Protein AF-X1W037-F1 (afdb_monomer)

Mean predicted aligned error: 3.72 Å

InterPro domains:
  IPR011051 RmlC-like cupin domain superfamily [SSF51182] (11-58)
  IPR014710 RmlC-like jelly roll fold [G3DSA:2.60.120.10] (1-60)

Radius of gyration: 12.69 Å; Cα contacts (8 Å, |Δi|>4): 49; chains: 1; bounding box: 29×22×37 Å

Solvent-accessible surface area (backbone atoms only — not comparable to full-atom values): 4414 Å² total; per-residue (Å²): 135,92,84,78,62,66,87,82,44,60,31,73,69,65,87,30,43,54,22,62,66,43,81,55,101,87,51,74,42,67,50,75,41,76,56,94,95,56,77,84,74,93,81,87,73,96,80,79,87,86,86,87,81,86,87,74,87,75,89,130

Organism: NCBI:txid412755

Structure (mmCIF, N/CA/C/O backbone):
data_AF-X1W037-F1
#
_entry.id   AF-X1W037-F1
#
loop_
_atom_site.group_PDB
_atom_site.id
_atom_site.type_symbol
_atom_site.label_atom_id
_atom_site.label_alt_id
_atom_site.label_comp_id
_atom_site.label_asym_id
_atom_site.label_entity_id
_atom_site.label_seq_id
_atom_site.pdbx_PDB_ins_code
_atom_site.Cartn_x
_atom_site.Cartn_y
_atom_site.Cartn_z
_atom_site.occupancy
_atom_site.B_iso_or_equiv
_atom_site.auth_seq_id
_atom_site.auth_comp_id
_atom_site.auth_asym_id
_atom_site.auth_atom_id
_atom_site.pdbx_PDB_model_num
ATOM 1 N N . MET A 1 1 ? -5.743 1.060 -22.510 1.00 74.38 1 MET A N 1
ATOM 2 C CA . MET A 1 1 ? -5.948 1.410 -21.086 1.00 74.38 1 MET A CA 1
ATOM 3 C C . MET A 1 1 ? -6.020 0.114 -20.302 1.00 74.38 1 MET A C 1
ATOM 5 O O . MET A 1 1 ? -6.888 -0.694 -20.605 1.00 74.38 1 MET A O 1
ATOM 9 N N . TYR A 1 2 ? -5.101 -0.111 -19.365 1.00 82.38 2 TYR A N 1
ATOM 10 C CA . TYR A 1 2 ? -5.190 -1.250 -18.452 1.00 82.38 2 TYR A CA 1
ATOM 11 C C . TYR A 1 2 ? -6.201 -0.909 -17.350 1.00 82.38 2 TYR A C 1
ATOM 13 O O . TYR A 1 2 ? -6.159 0.195 -16.809 1.00 82.38 2 TYR A O 1
ATOM 21 N N . ARG A 1 3 ? -7.143 -1.811 -17.073 1.00 89.31 3 ARG A N 1
ATOM 22 C CA . ARG A 1 3 ? -8.159 -1.642 -16.028 1.00 89.31 3 ARG A CA 1
ATOM 23 C C . ARG A 1 3 ? -7.986 -2.756 -15.012 1.00 89.31 3 ARG A C 1
ATOM 25 O O . ARG A 1 3 ? -7.898 -3.915 -15.396 1.00 89.31 3 ARG A O 1
ATOM 32 N N . VAL A 1 4 ? -7.959 -2.383 -13.741 1.00 91.62 4 VAL A N 1
ATOM 33 C CA . VAL A 1 4 ? -7.857 -3.301 -12.609 1.00 91.62 4 VAL A CA 1
ATOM 34 C C . VAL A 1 4 ? -8.852 -2.871 -11.543 1.00 91.62 4 VAL A C 1
ATOM 36 O O . VAL A 1 4 ? -9.092 -1.676 -11.359 1.00 91.62 4 VAL A O 1
ATOM 39 N N . ASN A 1 5 ? -9.445 -3.844 -10.862 1.00 94.00 5 ASN A N 1
ATOM 40 C CA . ASN A 1 5 ? -10.268 -3.617 -9.687 1.00 94.00 5 ASN A CA 1
ATOM 41 C C . ASN A 1 5 ? -9.438 -3.951 -8.447 1.00 94.00 5 ASN A C 1
ATOM 43 O O . ASN A 1 5 ? -9.015 -5.090 -8.274 1.00 94.00 5 ASN A O 1
ATOM 47 N N . GLU A 1 6 ? -9.211 -2.972 -7.571 1.00 93.94 6 GLU A N 1
ATOM 48 C CA . GLU A 1 6 ? -8.378 -3.167 -6.376 1.00 93.94 6 GLU A CA 1
ATOM 49 C C . GLU A 1 6 ? -8.891 -4.288 -5.462 1.00 93.94 6 GLU A C 1
ATOM 51 O O . GLU A 1 6 ? -8.096 -4.949 -4.798 1.00 93.94 6 GLU A O 1
ATOM 56 N N . LYS A 1 7 ? -10.205 -4.559 -5.487 1.00 94.31 7 LYS A N 1
ATOM 57 C CA . LYS A 1 7 ? -10.845 -5.607 -4.680 1.00 94.31 7 LYS A CA 1
ATOM 58 C C . LYS A 1 7 ? -10.435 -7.022 -5.085 1.00 94.31 7 LYS A C 1
ATOM 60 O O . LYS A 1 7 ? -10.615 -7.952 -4.306 1.00 94.31 7 LYS A O 1
ATOM 65 N N . GLU A 1 8 ? -9.908 -7.190 -6.293 1.00 95.62 8 GLU A N 1
ATOM 66 C CA . GLU A 1 8 ? -9.396 -8.468 -6.799 1.00 95.62 8 GLU A CA 1
ATOM 67 C C . GLU A 1 8 ? -7.916 -8.674 -6.427 1.00 95.62 8 GLU A C 1
ATOM 69 O O . GLU A 1 8 ? -7.370 -9.766 -6.592 1.00 95.62 8 GLU A O 1
ATOM 74 N N . CYS A 1 9 ? -7.262 -7.642 -5.882 1.00 95.62 9 CYS A N 1
ATOM 75 C CA . CYS A 1 9 ? -5.884 -7.680 -5.413 1.00 95.6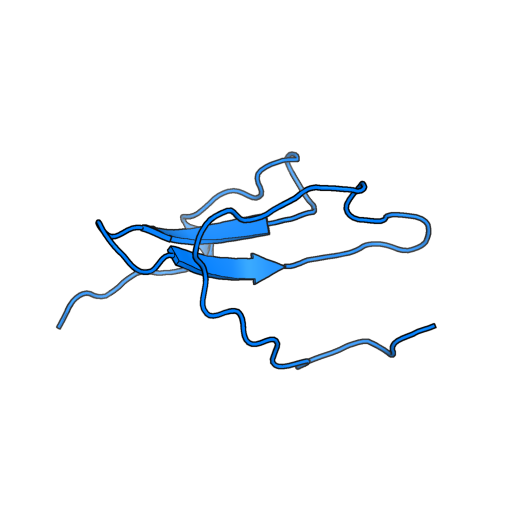2 9 CYS A CA 1
ATOM 76 C C . CYS A 1 9 ? -5.831 -7.934 -3.900 1.00 95.62 9 CYS A C 1
ATOM 78 O O . CYS A 1 9 ? -6.692 -7.501 -3.133 1.00 95.62 9 CYS A O 1
ATOM 80 N N . LYS A 1 10 ? -4.778 -8.617 -3.446 1.00 97.31 10 LYS A N 1
ATOM 81 C CA . LYS A 1 10 ? -4.580 -8.932 -2.026 1.00 97.31 10 LYS A CA 1
ATOM 82 C C . LYS A 1 10 ? -3.576 -7.982 -1.393 1.00 97.31 10 LYS A C 1
ATOM 84 O O . LYS A 1 10 ? -2.612 -7.563 -2.033 1.00 97.31 10 LYS A O 1
ATOM 89 N N . PHE A 1 11 ? -3.796 -7.679 -0.121 1.00 97.44 11 PHE A N 1
ATOM 90 C CA . PHE A 1 11 ? -2.768 -7.058 0.697 1.00 97.44 11 PHE A CA 1
ATOM 91 C C . PHE A 1 11 ? -1.631 -8.054 0.948 1.00 97.44 11 PHE A C 1
ATOM 93 O O . PHE A 1 11 ? -1.872 -9.248 1.141 1.00 97.44 11 PHE A O 1
ATOM 100 N N . ARG A 1 12 ? -0.390 -7.561 0.930 1.00 95.00 12 ARG A N 1
ATOM 101 C CA . ARG A 1 12 ? 0.820 -8.377 1.091 1.00 95.00 12 ARG A CA 1
ATOM 102 C C . ARG A 1 12 ? 0.855 -9.097 2.437 1.00 95.00 12 ARG A C 1
ATOM 104 O O . ARG A 1 12 ? 1.224 -10.264 2.477 1.00 95.00 12 ARG A O 1
ATOM 111 N N . GLU A 1 13 ? 0.385 -8.440 3.494 1.00 94.94 13 GLU A N 1
ATOM 112 C CA . GLU A 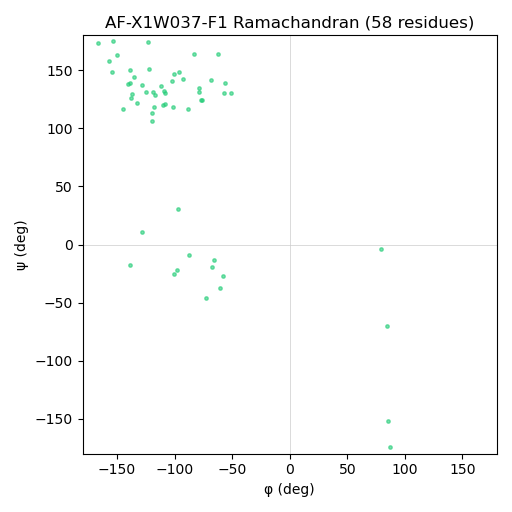1 13 ? 0.335 -8.993 4.852 1.00 94.94 13 GLU A CA 1
ATOM 113 C C . GLU A 1 13 ? -1.055 -9.575 5.182 1.00 94.94 13 GLU A C 1
ATOM 115 O O . GLU A 1 13 ? -1.524 -9.544 6.320 1.00 94.94 13 GLU A O 1
ATOM 120 N N . GLY A 1 14 ? -1.761 -10.075 4.161 1.00 95.25 14 GLY A N 1
ATOM 121 C CA . GLY A 1 14 ? -3.098 -10.658 4.275 1.00 95.25 14 GLY A CA 1
ATOM 122 C C . GLY A 1 14 ? -4.202 -9.606 4.235 1.00 95.25 14 GL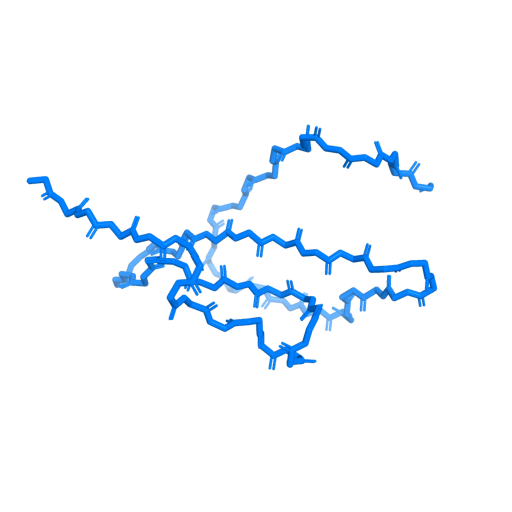Y A C 1
ATOM 123 O O . GLY A 1 14 ? -4.931 -9.518 3.247 1.00 95.25 14 GLY A O 1
ATOM 124 N N . ASP A 1 15 ? -4.313 -8.797 5.287 1.00 96.12 15 ASP A N 1
ATOM 125 C CA . ASP A 1 15 ? -5.380 -7.798 5.438 1.00 96.12 15 ASP A CA 1
ATOM 126 C C . ASP A 1 15 ? -4.881 -6.375 5.759 1.00 96.12 15 ASP A C 1
ATOM 128 O O . ASP A 1 15 ? -5.676 -5.492 6.088 1.00 96.12 15 ASP A O 1
ATOM 132 N N . TRP A 1 16 ? -3.569 -6.149 5.643 1.00 96.25 16 TRP A N 1
ATOM 133 C CA . TRP A 1 16 ? -2.911 -4.855 5.825 1.00 96.25 16 TRP A CA 1
ATOM 134 C C . TRP A 1 16 ? -1.599 -4.760 5.022 1.00 96.25 16 TRP A C 1
ATOM 136 O O . TRP A 1 16 ? -1.157 -5.716 4.382 1.00 96.25 16 TRP A O 1
ATOM 146 N N . GLY A 1 17 ? -0.967 -3.591 5.040 1.00 95.94 17 GLY A N 1
ATOM 147 C CA . GLY A 1 17 ? 0.274 -3.312 4.324 1.00 95.94 17 GLY A CA 1
ATOM 148 C C . GLY A 1 17 ? 0.028 -2.880 2.878 1.00 95.94 17 GLY A C 1
ATOM 149 O O . GLY A 1 17 ? -1.004 -2.287 2.556 1.00 95.94 17 GLY A O 1
ATOM 150 N N . ALA A 1 18 ? 0.994 -3.150 1.999 1.00 95.62 18 ALA A N 1
ATOM 151 C CA . ALA A 1 18 ? 0.912 -2.785 0.588 1.00 95.62 18 ALA A CA 1
ATOM 152 C C . ALA A 1 18 ? 0.033 -3.767 -0.205 1.00 95.62 18 ALA A C 1
ATOM 154 O O . ALA A 1 18 ? 0.186 -4.984 -0.106 1.00 95.62 18 ALA A O 1
ATOM 155 N N . LYS A 1 19 ? -0.852 -3.236 -1.045 1.00 97.00 19 LYS A N 1
ATOM 156 C CA . LYS A 1 19 ? -1.624 -3.960 -2.057 1.00 97.00 19 LYS A CA 1
ATOM 157 C C . LYS A 1 19 ? -1.277 -3.393 -3.421 1.00 97.00 19 LYS A C 1
ATOM 159 O O . LYS A 1 19 ? -1.696 -2.289 -3.762 1.00 97.00 19 LYS A O 1
ATOM 164 N N . TYR A 1 20 ? -0.508 -4.148 -4.194 1.00 95.38 20 TYR A N 1
ATOM 165 C CA . TYR A 1 20 ? -0.149 -3.767 -5.555 1.00 95.38 20 TYR A CA 1
ATOM 166 C C . TYR A 1 20 ? -1.327 -4.031 -6.492 1.00 95.38 20 TYR A C 1
ATOM 168 O O . TYR A 1 20 ? -1.817 -5.156 -6.569 1.00 95.38 20 TYR A O 1
ATOM 176 N N . ILE A 1 21 ? -1.762 -2.993 -7.201 1.00 95.31 21 ILE A N 1
ATOM 177 C CA . ILE A 1 21 ? -2.796 -3.077 -8.240 1.00 95.31 21 ILE A CA 1
ATOM 178 C C . ILE A 1 21 ? -2.178 -3.089 -9.640 1.00 95.31 21 ILE A C 1
ATOM 180 O O . ILE A 1 21 ? -2.769 -3.634 -10.566 1.00 95.31 21 ILE A O 1
ATOM 184 N N . LEU A 1 22 ? -0.972 -2.533 -9.792 1.00 92.75 22 LEU A N 1
ATOM 185 C CA . LEU A 1 22 ? -0.175 -2.579 -11.015 1.00 92.75 22 LEU A CA 1
ATOM 186 C C . LEU A 1 22 ? 1.288 -2.785 -10.651 1.00 92.75 22 LEU A C 1
ATOM 188 O O . LEU A 1 22 ? 1.785 -2.144 -9.727 1.00 92.75 22 LEU A O 1
ATOM 192 N N . ARG A 1 23 ? 1.976 -3.648 -11.400 1.00 89.94 23 ARG A N 1
ATOM 193 C CA . ARG A 1 23 ? 3.427 -3.813 -11.302 1.00 89.94 23 ARG A CA 1
ATOM 194 C C . ARG A 1 23 ? 4.030 -3.796 -12.689 1.00 89.94 23 ARG A C 1
ATOM 196 O O . ARG A 1 23 ? 3.637 -4.583 -13.552 1.00 89.94 23 ARG A O 1
ATOM 203 N N . GLY A 1 24 ? 4.934 -2.860 -12.907 1.00 87.44 24 GLY A N 1
ATOM 204 C CA . GLY A 1 24 ? 5.627 -2.661 -14.166 1.00 87.44 24 GLY A CA 1
ATOM 205 C C . GLY A 1 24 ? 7.138 -2.732 -13.977 1.00 87.44 24 GLY A C 1
ATOM 206 O O . GLY A 1 24 ? 7.632 -2.769 -12.857 1.00 87.44 24 GLY A O 1
ATOM 207 N N . P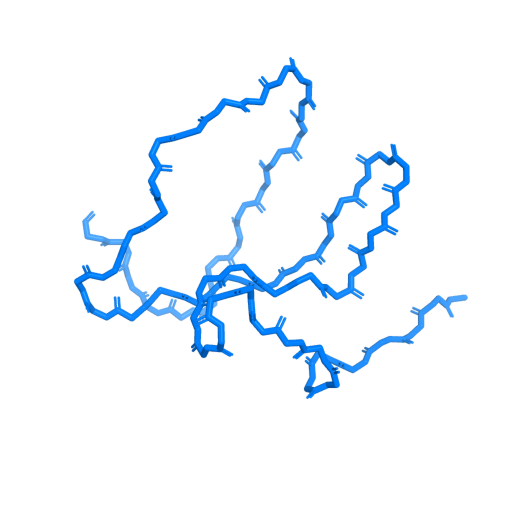RO A 1 25 ? 7.907 -2.685 -15.072 1.00 85.69 25 PRO A N 1
ATOM 208 C CA . PRO A 1 25 ? 9.368 -2.759 -15.017 1.00 85.69 25 PRO A CA 1
ATOM 209 C C . PRO A 1 25 ? 10.029 -1.560 -14.318 1.00 85.69 25 PRO A C 1
ATOM 211 O O . PRO A 1 25 ? 11.225 -1.600 -14.060 1.00 85.69 25 PRO A O 1
ATOM 214 N N . ARG A 1 26 ? 9.281 -0.474 -14.077 1.00 85.38 26 ARG A N 1
ATOM 215 C CA . ARG A 1 26 ? 9.783 0.770 -13.468 1.00 85.38 26 ARG A CA 1
ATOM 216 C C . ARG A 1 26 ? 8.844 1.404 -12.444 1.00 85.38 26 ARG A C 1
ATOM 218 O O . ARG A 1 26 ? 9.272 2.286 -11.719 1.00 85.38 26 ARG A O 1
ATOM 225 N N . ILE A 1 27 ? 7.565 1.025 -12.435 1.00 87.25 27 ILE A N 1
ATOM 226 C CA . ILE A 1 27 ? 6.546 1.650 -11.589 1.00 87.25 27 ILE A CA 1
ATOM 227 C C . ILE A 1 27 ? 5.667 0.551 -11.018 1.00 87.25 27 ILE A C 1
ATOM 229 O O . ILE A 1 27 ? 5.076 -0.232 -11.767 1.00 87.25 27 ILE A O 1
ATOM 233 N N . ASP A 1 28 ? 5.551 0.564 -9.699 1.00 91.69 28 ASP A N 1
ATOM 234 C CA . ASP A 1 28 ? 4.521 -0.148 -8.964 1.00 91.69 28 ASP A CA 1
ATOM 235 C C . ASP A 1 28 ? 3.452 0.860 -8.532 1.00 91.69 28 ASP A C 1
ATOM 237 O O . ASP A 1 28 ? 3.751 1.988 -8.142 1.00 91.69 28 ASP A O 1
ATOM 241 N N . TRP A 1 29 ? 2.188 0.456 -8.609 1.00 93.69 29 TRP A N 1
ATOM 242 C CA . TRP A 1 29 ? 1.065 1.264 -8.150 1.00 93.69 29 TRP A CA 1
ATOM 243 C C . TRP A 1 29 ? 0.197 0.438 -7.217 1.00 93.69 29 TRP A C 1
ATOM 245 O O . TRP A 1 29 ? -0.061 -0.745 -7.469 1.00 93.69 29 TRP A O 1
ATOM 255 N N . GLY A 1 30 ? -0.239 1.041 -6.117 1.00 95.06 30 GLY A N 1
ATOM 256 C CA . GLY A 1 30 ? -0.859 0.297 -5.035 1.00 95.06 30 GLY A CA 1
ATOM 257 C C . GLY A 1 30 ? -1.571 1.159 -4.012 1.00 95.06 30 GLY A C 1
ATOM 258 O O . GLY A 1 30 ? -1.512 2.385 -4.036 1.00 95.06 30 GLY A O 1
ATOM 259 N N . ILE A 1 31 ? -2.244 0.466 -3.102 1.00 95.75 31 ILE A N 1
ATOM 260 C CA . ILE A 1 31 ? -2.890 1.030 -1.920 1.00 95.75 31 ILE A CA 1
ATOM 261 C C . ILE A 1 31 ? -2.122 0.526 -0.706 1.00 95.75 31 ILE A C 1
ATOM 263 O O . ILE A 1 31 ? -1.805 -0.661 -0.625 1.00 95.75 31 ILE A O 1
ATOM 267 N N . ILE A 1 32 ? -1.862 1.405 0.254 1.00 95.12 32 ILE A N 1
ATOM 268 C CA . ILE A 1 32 ? -1.307 1.022 1.551 1.00 95.12 32 ILE A CA 1
ATOM 269 C C . ILE A 1 32 ? -2.398 1.173 2.605 1.00 95.12 32 ILE A C 1
ATOM 271 O O . ILE A 1 32 ? -3.052 2.212 2.681 1.00 95.12 32 ILE A O 1
ATOM 275 N N . LEU A 1 33 ? -2.586 0.129 3.413 1.00 95.50 33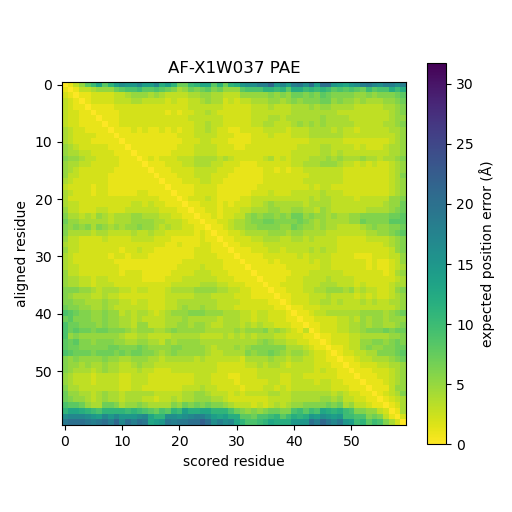 LEU A N 1
ATOM 276 C CA . LEU A 1 33 ? -3.445 0.151 4.593 1.00 95.50 33 LEU A CA 1
ATOM 277 C C . LEU A 1 33 ? -2.597 -0.113 5.836 1.00 95.50 33 LEU A C 1
ATOM 279 O O . LEU A 1 33 ? -2.032 -1.194 5.982 1.00 95.50 33 LEU A O 1
ATOM 283 N N . LEU A 1 34 ? -2.548 0.854 6.747 1.00 94.38 34 LEU A N 1
ATOM 284 C CA . LEU A 1 34 ? -1.944 0.688 8.066 1.00 94.38 34 LEU A CA 1
ATOM 285 C C . LEU A 1 34 ? -3.061 0.687 9.105 1.00 94.38 34 LEU A C 1
ATOM 287 O O . LEU A 1 34 ? -3.818 1.655 9.200 1.00 94.38 34 LEU A O 1
ATOM 291 N N . LYS A 1 35 ? -3.194 -0.403 9.864 1.00 93.75 35 LYS A N 1
ATOM 292 C CA . LYS A 1 35 ? -4.098 -0.440 11.020 1.00 93.75 35 LYS A CA 1
ATOM 293 C C . LYS A 1 35 ? -3.405 0.177 12.241 1.00 93.75 35 LYS A C 1
ATOM 295 O O . LYS A 1 35 ? -2.177 0.291 12.251 1.00 93.75 35 LYS A O 1
ATOM 300 N N . PRO A 1 36 ? -4.153 0.543 13.298 1.00 92.19 36 PRO A N 1
ATOM 301 C CA . PRO A 1 36 ? -3.554 1.042 14.531 1.00 92.19 36 PRO A CA 1
ATOM 302 C C . PRO A 1 36 ? -2.445 0.119 15.058 1.00 92.19 36 PRO A C 1
ATOM 304 O O . PRO A 1 36 ? -2.631 -1.093 15.151 1.00 92.19 36 PRO A O 1
ATOM 307 N N . GLY A 1 37 ? -1.288 0.701 15.383 1.00 91.38 37 GLY A N 1
ATOM 308 C CA . GLY A 1 37 ? -0.113 -0.024 15.883 1.00 91.38 37 GLY A CA 1
ATOM 309 C C . GLY A 1 37 ? 0.724 -0.743 14.818 1.00 91.38 37 GLY A C 1
ATOM 310 O O . GLY A 1 37 ? 1.767 -1.297 15.158 1.00 91.38 37 GLY A O 1
ATOM 311 N N . GLN A 1 38 ? 0.315 -0.735 13.546 1.00 92.94 38 GLN A N 1
ATOM 312 C CA . GLN A 1 38 ? 1.102 -1.303 12.452 1.00 92.94 38 GLN A CA 1
ATOM 313 C C . GLN A 1 38 ? 1.983 -0.245 11.795 1.00 92.94 38 GLN A C 1
ATOM 315 O O . GLN A 1 38 ? 1.572 0.897 11.593 1.00 92.94 38 GLN A O 1
ATOM 320 N N . ALA A 1 39 ? 3.184 -0.658 11.405 1.00 91.81 39 ALA A N 1
ATOM 321 C CA . ALA A 1 39 ? 4.129 0.166 10.674 1.00 91.81 39 ALA A CA 1
ATOM 322 C C . ALA A 1 39 ? 4.799 -0.666 9.580 1.00 91.81 39 ALA A C 1
ATOM 324 O O . ALA A 1 39 ? 4.993 -1.875 9.731 1.00 91.81 39 ALA A O 1
ATOM 325 N N . ILE A 1 40 ? 5.175 -0.008 8.485 1.00 89.94 40 ILE A N 1
ATOM 326 C CA . ILE A 1 40 ? 6.098 -0.605 7.522 1.00 89.94 40 ILE A CA 1
ATOM 327 C C . ILE A 1 40 ? 7.498 -0.513 8.128 1.00 89.94 40 ILE A C 1
ATOM 329 O O . ILE A 1 40 ? 7.936 0.565 8.526 1.00 89.94 40 ILE 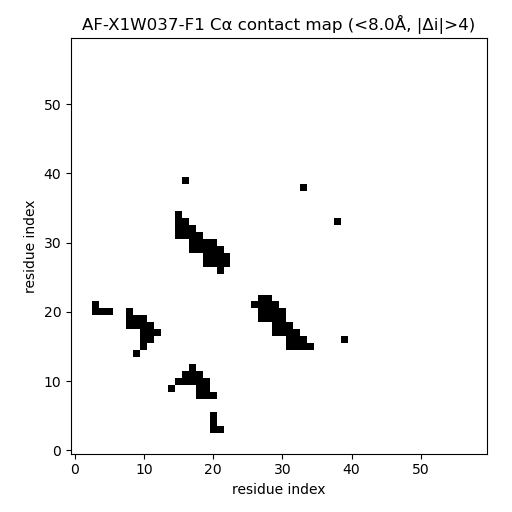A O 1
ATOM 333 N N . GLY A 1 41 ? 8.176 -1.655 8.236 1.00 90.12 41 GLY A N 1
ATOM 334 C CA . GLY A 1 41 ? 9.537 -1.715 8.762 1.00 90.12 41 GLY A CA 1
ATOM 335 C C . GLY A 1 41 ? 10.529 -0.926 7.906 1.00 90.12 41 GLY A C 1
ATOM 336 O O . GLY A 1 41 ? 10.266 -0.605 6.744 1.00 90.12 41 GLY A O 1
ATOM 337 N N . MET A 1 42 ? 11.699 -0.643 8.476 1.00 92.88 42 MET A N 1
ATOM 338 C CA . MET A 1 42 ? 12.786 0.003 7.743 1.00 92.88 42 MET A CA 1
ATOM 339 C C . MET A 1 42 ? 13.173 -0.820 6.512 1.00 92.88 42 MET A C 1
ATOM 341 O O . MET A 1 42 ? 13.421 -2.022 6.605 1.00 92.88 42 MET A O 1
ATOM 345 N N . HIS A 1 43 ? 13.246 -0.154 5.367 1.00 91.56 43 HIS A N 1
ATOM 346 C CA . HIS A 1 43 ? 13.712 -0.721 4.109 1.00 91.56 43 HIS A CA 1
ATOM 347 C C . HIS A 1 43 ? 14.361 0.378 3.264 1.00 91.56 43 HIS A C 1
ATOM 349 O O . HIS A 1 43 ? 14.214 1.565 3.554 1.00 91.56 43 HIS A O 1
ATOM 355 N N . GLY A 1 44 ? 15.132 -0.027 2.255 1.00 90.50 44 GLY A N 1
ATOM 356 C CA . GLY A 1 44 ? 15.845 0.883 1.366 1.00 90.50 44 GLY A CA 1
ATOM 357 C C . GLY A 1 44 ? 15.455 0.666 -0.088 1.00 90.50 44 GLY A C 1
ATOM 358 O O . GLY A 1 44 ? 15.124 -0.448 -0.495 1.00 90.50 44 GLY A O 1
ATOM 359 N N . HIS A 1 45 ? 15.547 1.735 -0.869 1.00 88.75 45 HIS A N 1
ATOM 360 C CA . HIS A 1 45 ? 15.367 1.728 -2.314 1.00 88.75 45 HIS A CA 1
ATOM 361 C C . HIS A 1 45 ? 16.688 2.147 -2.968 1.00 88.75 45 HIS A C 1
ATOM 363 O O . HIS A 1 45 ? 17.269 3.152 -2.567 1.00 88.75 45 HIS A O 1
ATOM 369 N N . GLN A 1 46 ? 17.188 1.367 -3.934 1.00 89.44 46 GLN A N 1
ATOM 370 C CA . GLN A 1 46 ? 18.386 1.756 -4.695 1.00 89.44 46 GLN A CA 1
ATOM 371 C C . GLN A 1 46 ? 18.059 2.890 -5.671 1.00 89.44 46 GLN A C 1
ATOM 373 O O . GLN A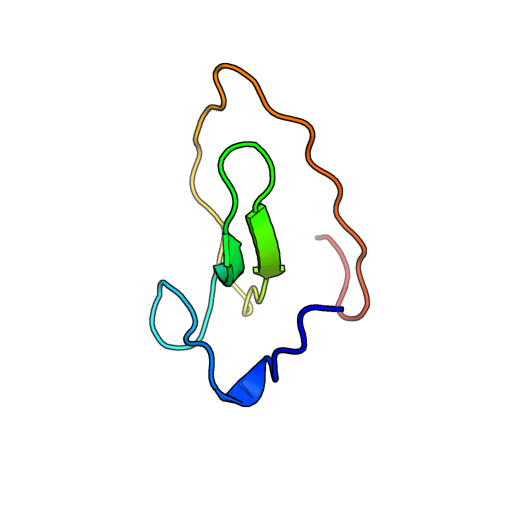 1 46 ? 18.771 3.885 -5.715 1.00 89.44 46 GLN A O 1
ATOM 378 N N . GLU A 1 47 ? 16.950 2.755 -6.400 1.00 87.44 47 GLU A N 1
ATOM 379 C CA . GLU A 1 47 ? 16.422 3.754 -7.329 1.00 87.44 47 GLU A CA 1
ATOM 380 C C . GLU A 1 47 ? 14.889 3.68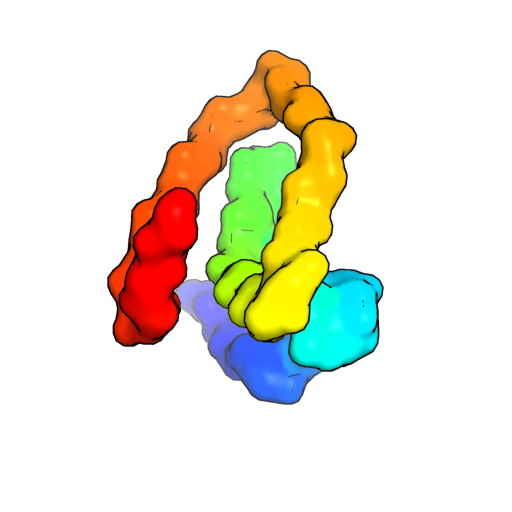6 -7.273 1.00 87.44 47 GLU A C 1
ATOM 382 O O . GLU A 1 47 ? 14.306 2.641 -7.572 1.00 87.44 47 GLU A O 1
ATOM 387 N N . VAL A 1 48 ? 14.224 4.762 -6.840 1.00 86.88 48 VAL A N 1
ATOM 388 C CA . VAL A 1 48 ? 12.756 4.852 -6.826 1.00 86.88 48 VAL A CA 1
ATOM 389 C C . VAL A 1 48 ? 12.298 6.305 -6.909 1.00 86.88 48 VAL A C 1
ATOM 391 O O . VAL A 1 48 ? 12.931 7.198 -6.348 1.00 86.88 48 VAL A O 1
ATOM 394 N N . GLU A 1 49 ? 11.144 6.518 -7.529 1.00 87.56 49 GLU A N 1
ATOM 395 C CA . GLU A 1 49 ? 10.297 7.678 -7.262 1.00 87.56 49 GLU A CA 1
ATOM 396 C C . GLU A 1 49 ? 9.070 7.184 -6.496 1.00 87.56 49 GLU A C 1
ATOM 398 O O . GLU A 1 49 ? 8.346 6.307 -6.970 1.00 87.56 49 GLU A O 1
ATOM 403 N N . GLU A 1 50 ? 8.848 7.710 -5.294 1.00 90.38 50 GLU A N 1
ATOM 404 C CA . GLU A 1 50 ? 7.757 7.279 -4.423 1.00 90.38 50 GLU A CA 1
ATOM 405 C C . GLU A 1 50 ? 6.900 8.479 -4.021 1.00 90.38 50 GLU A C 1
ATOM 407 O O . GLU A 1 50 ? 7.402 9.536 -3.642 1.00 90.38 50 GLU A O 1
ATOM 412 N N . THR A 1 51 ? 5.582 8.342 -4.151 1.00 92.31 51 THR A N 1
ATOM 413 C CA . THR A 1 51 ? 4.619 9.399 -3.829 1.00 92.31 51 THR A CA 1
ATOM 414 C C . THR A 1 51 ? 3.452 8.796 -3.070 1.00 92.31 51 THR A C 1
ATOM 416 O O . THR A 1 51 ? 2.836 7.833 -3.527 1.00 92.31 51 THR A O 1
ATOM 419 N N . PHE A 1 52 ? 3.108 9.402 -1.935 1.00 91.81 52 PHE A N 1
ATOM 420 C CA . PHE A 1 52 ? 1.964 8.997 -1.129 1.00 91.81 52 PHE A CA 1
ATOM 421 C C . PHE A 1 52 ? 0.859 10.040 -1.211 1.00 91.81 52 PHE A C 1
ATOM 423 O O . PHE A 1 52 ? 1.091 11.234 -1.029 1.00 91.81 52 PHE A O 1
ATOM 430 N N . TYR A 1 53 ? -0.361 9.569 -1.452 1.00 93.50 53 TYR A N 1
ATOM 431 C CA . TYR A 1 53 ? -1.566 10.381 -1.383 1.00 93.50 53 TYR A CA 1
ATOM 432 C C . TYR A 1 53 ? -2.503 9.798 -0.328 1.00 93.50 53 TYR A C 1
ATOM 434 O O . TYR A 1 53 ? -3.004 8.681 -0.467 1.00 93.50 53 TYR A O 1
ATOM 442 N N . PHE A 1 54 ? -2.710 10.548 0.752 1.00 93.06 54 PHE A N 1
ATOM 443 C CA . PHE A 1 54 ? -3.505 10.106 1.892 1.00 93.06 54 PHE A CA 1
ATOM 444 C C . PHE A 1 54 ? -4.977 10.453 1.673 1.00 93.06 54 PHE A C 1
ATOM 446 O O . PHE A 1 54 ? -5.346 11.622 1.599 1.00 93.06 54 PHE A O 1
ATOM 453 N N . ILE A 1 55 ? -5.818 9.422 1.587 1.00 93.38 55 ILE A N 1
ATOM 454 C CA . ILE A 1 55 ? -7.273 9.559 1.403 1.00 93.38 55 ILE A CA 1
ATOM 455 C C . ILE A 1 55 ? -8.061 9.452 2.715 1.00 93.38 55 ILE A C 1
ATOM 457 O O . ILE A 1 55 ? -9.211 9.877 2.783 1.00 93.38 55 ILE A O 1
ATOM 461 N N . ASN A 1 56 ? -7.475 8.835 3.744 1.00 93.81 56 ASN A N 1
ATOM 462 C CA . ASN A 1 56 ? -8.093 8.615 5.047 1.00 93.81 56 ASN A CA 1
ATOM 463 C C . ASN A 1 56 ? -7.010 8.421 6.119 1.00 93.81 56 ASN A C 1
ATOM 465 O O . ASN A 1 56 ? -5.885 8.028 5.806 1.00 93.81 56 ASN A O 1
ATOM 469 N N . GLY A 1 57 ? -7.3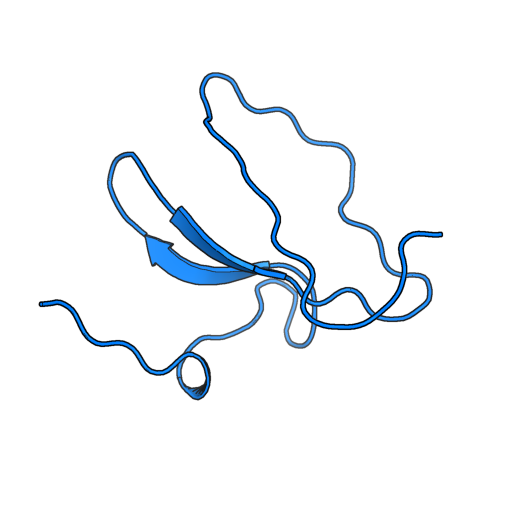82 8.658 7.374 1.00 89.94 57 GLY A N 1
ATOM 470 C CA . GLY A 1 57 ? -6.503 8.583 8.528 1.00 89.94 57 GLY A CA 1
ATOM 471 C C . GLY A 1 57 ? -5.781 9.901 8.772 1.00 89.94 57 GLY A C 1
ATOM 472 O O . GLY A 1 57 ? -6.039 10.922 8.134 1.00 89.94 57 GLY A O 1
ATOM 473 N N . SER A 1 58 ? -4.877 9.886 9.738 1.00 79.38 58 SER A N 1
ATOM 474 C CA . SER A 1 58 ? -3.973 10.997 10.003 1.00 79.38 58 SER A CA 1
ATOM 475 C C . SER A 1 58 ? -2.598 10.414 10.301 1.00 79.38 58 SER A C 1
ATOM 477 O O . SER A 1 58 ? -2.531 9.382 10.976 1.00 79.38 58 SER A O 1
ATOM 479 N N . PRO A 1 59 ? -1.515 11.020 9.790 1.00 68.06 59 PRO A N 1
ATOM 480 C CA . PRO A 1 59 ? -0.178 10.703 10.266 1.00 68.06 59 PRO A CA 1
ATOM 481 C C . PRO A 1 59 ? -0.133 10.921 11.782 1.00 68.06 59 PRO A C 1
ATOM 483 O O . PRO A 1 59 ? -0.732 11.880 12.275 1.00 68.06 59 PRO A O 1
ATOM 486 N N . ILE A 1 60 ? 0.526 10.014 12.500 1.00 60.06 60 ILE A N 1
ATOM 487 C CA . ILE A 1 60 ? 0.870 10.209 13.914 1.00 60.06 60 ILE A CA 1
ATOM 488 C C . ILE A 1 60 ? 2.149 11.038 13.971 1.00 60.06 60 ILE A C 1
ATOM 490 O O . ILE A 1 60 ? 3.058 10.726 13.167 1.00 60.06 60 ILE A O 1
#

pLDDT: mean 90.92, std 6.62, range [60.06, 97.44]

Secondary structure (DSSP, 8-state):
-----GGGSPBTTBSSEEEEEEE-SS-EEEEEE--TT--PPP---SS--------SS---

Foldseek 3Di:
DDDFDQVVWAAPVGPFAWTFRDDDPADTDTDHGDDPPDDDDDDDDPDHDDDDDDPDDDDD

Sequence (60 aa):
MYRVNEKECKFREGDWGAKYILRGPRIDWGIILLKPGQAIGMHGHQEVEETFYFINGSPI